Protein AF-X1FZ46-F1 (afdb_monomer_lite)

Sequence (85 aa):
MMLIVGTIPIRDMPLTIGKAAAEGDFLIVDGRRIPCIQGTGAMIGAALATTDYLKLEAPCALLAGDIGQGKGSRDIYEYLIEKVA

Radius of gyration: 12.39 Å; chains: 1; bounding box: 26×32×32 Å

Secondary structure (DSSP, 8-state):
--EEEEEES-TTPPPEEEEEEEETTEEEETTEEEESSSHHHHHHHHHHHHHHHTTPPPPEEEEEE-SSSSHHHHHHHHHHHHHT-

Organism: NCBI:txid412755

Foldseek 3Di:
DAEQEDEAQDPPFAWFKAFWDDDPQFIAGNNDTGGCPDDSSVVLVVQQVVCVVVVHGGYMYTYDHDNPPCPGVVNRVVCCVVPPD

pLDDT: mean 94.44, std 5.11, range [63.38, 98.19]

Structure (mmCIF, N/CA/C/O backbone):
data_AF-X1FZ46-F1
#
_entry.id   AF-X1FZ46-F1
#
loop_
_atom_site.group_PDB
_atom_site.id
_atom_site.type_symbol
_atom_site.label_atom_id
_atom_site.label_alt_id
_atom_site.label_comp_id
_atom_site.label_asym_id
_atom_site.label_entity_id
_atom_site.label_seq_id
_atom_site.pdbx_PDB_ins_code
_atom_site.Cartn_x
_atom_site.Cartn_y
_atom_site.Cartn_z
_atom_site.occupancy
_atom_site.B_iso_or_equiv
_atom_site.auth_seq_id
_atom_site.auth_comp_id
_atom_site.auth_asym_id
_atom_site.auth_atom_id
_atom_site.pdbx_PDB_model_num
ATOM 1 N N . MET A 1 1 ? -4.758 8.477 11.731 1.00 79.25 1 MET A N 1
ATOM 2 C CA . MET A 1 1 ? -4.723 8.189 10.285 1.00 79.25 1 MET A CA 1
ATOM 3 C C . MET A 1 1 ? -3.389 7.535 9.965 1.00 79.25 1 MET A C 1
ATOM 5 O O . MET A 1 1 ? -2.363 8.111 10.298 1.00 79.25 1 MET A O 1
ATOM 9 N N . MET A 1 2 ? -3.403 6.319 9.419 1.00 94.38 2 MET A N 1
ATOM 10 C CA . MET A 1 2 ? -2.196 5.555 9.081 1.00 94.38 2 MET A CA 1
ATOM 11 C C . MET A 1 2 ? -2.055 5.496 7.560 1.00 94.38 2 MET A C 1
ATOM 13 O O . MET A 1 2 ? -3.009 5.119 6.880 1.00 94.38 2 MET A O 1
ATOM 17 N N . LEU A 1 3 ? -0.887 5.885 7.046 1.00 96.12 3 LEU A N 1
ATOM 18 C CA . LEU A 1 3 ? -0.535 5.788 5.631 1.00 96.12 3 LEU A CA 1
ATOM 19 C C . LEU A 1 3 ? 0.546 4.721 5.465 1.00 96.12 3 LEU A C 1
ATOM 21 O O . LEU A 1 3 ? 1.611 4.820 6.071 1.00 96.12 3 LEU A O 1
ATOM 25 N N . ILE A 1 4 ? 0.271 3.722 4.634 1.00 96.88 4 ILE A N 1
ATOM 26 C CA . ILE A 1 4 ? 1.244 2.707 4.234 1.00 96.88 4 ILE A CA 1
ATOM 27 C C . ILE A 1 4 ? 1.698 3.030 2.820 1.00 96.88 4 ILE A C 1
ATOM 29 O O . ILE A 1 4 ? 0.882 3.212 1.920 1.00 96.88 4 ILE A O 1
ATOM 33 N N . VAL A 1 5 ? 3.008 3.111 2.631 1.00 97.12 5 VAL A N 1
ATOM 34 C CA . VAL A 1 5 ? 3.613 3.502 1.362 1.00 97.12 5 VAL A CA 1
ATOM 35 C C . VAL A 1 5 ? 4.518 2.383 0.880 1.00 97.12 5 VAL A C 1
ATOM 37 O O . VAL A 1 5 ? 5.305 1.844 1.659 1.00 97.12 5 VAL A O 1
ATOM 40 N N . GLY A 1 6 ? 4.435 2.032 -0.398 1.00 96.25 6 GLY A N 1
ATOM 41 C CA . GLY A 1 6 ? 5.386 1.091 -0.975 1.00 96.25 6 GLY A CA 1
ATOM 42 C C . GLY A 1 6 ? 5.064 0.687 -2.399 1.00 96.25 6 GLY A C 1
ATOM 43 O O . GLY A 1 6 ? 4.023 1.030 -2.951 1.00 96.25 6 GLY A O 1
ATOM 44 N N . THR A 1 7 ? 5.978 -0.053 -3.005 1.00 96.19 7 THR A N 1
ATOM 45 C CA . THR A 1 7 ? 5.802 -0.554 -4.361 1.00 96.19 7 THR A CA 1
ATOM 46 C C . THR A 1 7 ? 5.188 -1.948 -4.362 1.00 96.19 7 THR A C 1
ATOM 48 O O . THR A 1 7 ? 5.356 -2.739 -3.433 1.00 96.19 7 THR A O 1
ATOM 51 N N . ILE A 1 8 ? 4.455 -2.254 -5.427 1.00 94.75 8 ILE A N 1
ATOM 52 C CA . ILE A 1 8 ? 3.882 -3.575 -5.679 1.00 94.75 8 ILE A CA 1
ATOM 53 C C . ILE A 1 8 ? 4.541 -4.130 -6.949 1.00 94.75 8 ILE A C 1
ATOM 55 O O . ILE A 1 8 ? 4.692 -3.375 -7.913 1.00 94.75 8 ILE A O 1
ATOM 59 N N . PRO A 1 9 ? 4.903 -5.428 -7.010 1.00 92.94 9 PRO A N 1
ATOM 60 C CA . PRO A 1 9 ? 5.530 -6.048 -8.182 1.00 92.94 9 PRO A CA 1
ATOM 61 C C . PRO A 1 9 ? 4.546 -6.276 -9.346 1.00 92.94 9 PRO A C 1
ATOM 63 O O . PRO A 1 9 ? 4.502 -7.346 -9.948 1.00 92.94 9 PRO A O 1
ATOM 66 N N . ILE A 1 10 ? 3.739 -5.265 -9.667 1.00 91.88 10 ILE A N 1
ATOM 67 C CA . ILE A 1 10 ? 2.847 -5.213 -10.823 1.00 91.88 10 ILE A CA 1
ATOM 68 C C . ILE A 1 10 ? 3.437 -4.206 -11.802 1.00 91.88 10 ILE A C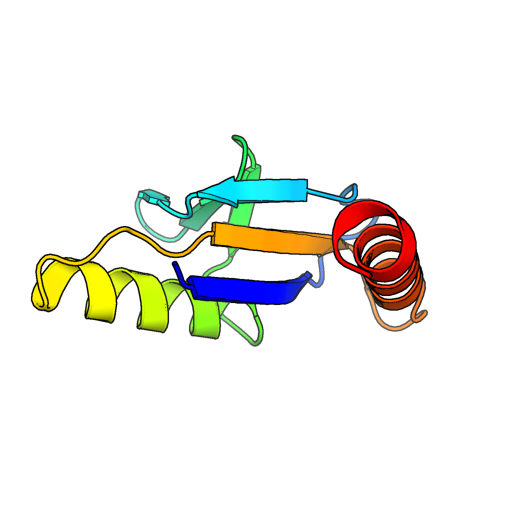 1
ATOM 70 O O . ILE A 1 10 ? 3.568 -3.020 -11.500 1.00 91.88 10 ILE A O 1
ATOM 74 N N . ARG A 1 11 ? 3.803 -4.686 -12.991 1.00 90.94 11 ARG A N 1
ATOM 75 C CA . ARG A 1 11 ? 4.320 -3.831 -14.061 1.00 90.94 11 ARG A CA 1
ATOM 76 C C . ARG A 1 11 ? 3.253 -2.820 -14.489 1.00 90.94 11 ARG A C 1
ATOM 78 O O . ARG A 1 11 ? 2.085 -3.176 -14.593 1.00 90.94 11 ARG A O 1
ATOM 85 N N . ASP A 1 12 ? 3.677 -1.583 -14.730 1.00 89.88 12 ASP A N 1
ATOM 86 C CA . ASP A 1 12 ? 2.844 -0.480 -15.230 1.00 89.88 12 ASP A CA 1
ATOM 87 C C . ASP A 1 12 ? 1.630 -0.124 -14.348 1.00 89.88 12 ASP A C 1
ATOM 89 O O . ASP A 1 12 ? 0.742 0.610 -14.782 1.00 89.88 12 ASP A O 1
ATOM 93 N N . MET A 1 13 ? 1.588 -0.590 -13.090 1.00 93.69 13 MET A N 1
ATOM 94 C CA . MET A 1 13 ? 0.593 -0.112 -12.132 1.00 93.69 13 MET A CA 1
ATOM 95 C C . MET A 1 13 ? 0.845 1.378 -11.854 1.00 93.69 13 MET A C 1
ATOM 97 O O . MET A 1 13 ? 1.949 1.732 -11.426 1.00 93.69 13 MET A O 1
ATOM 101 N N . PRO A 1 14 ? -0.155 2.252 -12.074 1.00 95.88 14 PRO A N 1
ATOM 102 C CA . PRO A 1 14 ? 0.012 3.679 -11.856 1.00 95.88 14 PRO A CA 1
ATOM 103 C C . PRO A 1 14 ? 0.146 3.988 -10.366 1.00 95.88 14 PRO A C 1
ATOM 105 O O . PRO A 1 14 ? -0.242 3.184 -9.510 1.00 95.88 14 PRO A O 1
ATOM 108 N N . LEU A 1 15 ? 0.622 5.194 -10.064 1.00 97.00 15 LEU A N 1
ATOM 109 C CA . LEU A 1 15 ? 0.530 5.740 -8.720 1.00 97.00 15 LEU A CA 1
ATOM 110 C C . LEU A 1 15 ? -0.939 5.721 -8.262 1.00 97.00 15 LEU A C 1
ATOM 112 O O . LEU A 1 15 ? -1.822 6.238 -8.944 1.00 97.00 15 LEU A O 1
ATOM 116 N N . THR A 1 16 ? -1.197 5.065 -7.139 1.00 97.44 16 THR A N 1
ATOM 117 C CA . THR A 1 16 ? -2.534 4.728 -6.648 1.00 97.44 16 THR A CA 1
ATOM 118 C C . THR A 1 16 ? -2.614 5.099 -5.174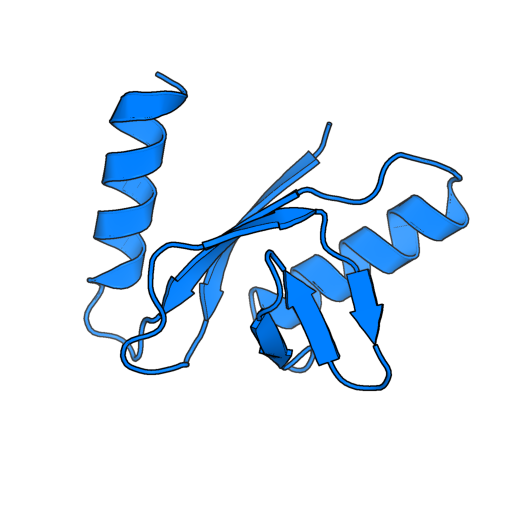 1.00 97.44 16 THR A C 1
ATOM 120 O O . THR A 1 16 ? -1.770 4.660 -4.395 1.00 97.44 16 THR A O 1
ATOM 123 N N . ILE A 1 17 ? -3.627 5.871 -4.778 1.00 97.19 17 ILE A N 1
ATOM 124 C CA . ILE A 1 17 ? -3.860 6.238 -3.378 1.00 97.19 17 ILE A CA 1
ATOM 125 C C . ILE A 1 17 ? -5.304 5.958 -2.973 1.00 97.19 17 ILE A C 1
ATOM 127 O O . ILE A 1 17 ? -6.232 6.345 -3.674 1.00 97.19 17 ILE A O 1
ATOM 131 N N . GLY A 1 18 ? -5.515 5.311 -1.829 1.00 97.06 18 GLY A N 1
ATOM 132 C CA . GLY A 1 18 ? -6.866 5.071 -1.329 1.00 97.06 18 GLY A CA 1
ATOM 133 C C . GLY A 1 18 ? -6.915 4.302 -0.018 1.00 97.06 18 GLY A C 1
ATOM 134 O O . GLY A 1 18 ? -5.914 3.754 0.443 1.00 97.06 18 GLY A O 1
ATOM 135 N N . LYS A 1 19 ? -8.105 4.241 0.589 1.00 97.44 19 LYS A N 1
ATOM 136 C CA . LYS A 1 19 ? -8.347 3.366 1.742 1.00 97.44 19 LYS A CA 1
ATOM 137 C C . LYS A 1 19 ? -8.229 1.908 1.313 1.00 97.44 19 LYS A C 1
ATOM 139 O O . LYS A 1 19 ? -8.777 1.529 0.279 1.00 97.44 19 LYS A O 1
ATOM 144 N N . ALA A 1 20 ? -7.533 1.114 2.116 1.00 97.12 20 ALA A N 1
ATOM 145 C CA . ALA A 1 20 ? -7.436 -0.317 1.901 1.00 97.12 20 ALA A CA 1
ATOM 146 C C . ALA A 1 20 ? -8.715 -1.021 2.367 1.00 97.12 20 ALA A C 1
ATOM 148 O O . ALA A 1 20 ? -9.237 -0.743 3.447 1.00 97.12 20 ALA A O 1
ATOM 149 N N . ALA A 1 21 ? -9.178 -1.970 1.564 1.00 97.31 21 ALA A N 1
ATOM 150 C CA . ALA A 1 21 ? -10.212 -2.933 1.920 1.00 97.31 21 ALA A CA 1
ATOM 151 C C . ALA A 1 21 ? -9.748 -4.348 1.552 1.00 97.31 21 ALA A C 1
ATOM 153 O O . ALA A 1 21 ? -8.846 -4.512 0.733 1.00 97.31 21 ALA A O 1
ATOM 154 N N . ALA A 1 22 ? -10.354 -5.368 2.154 1.00 94.88 22 ALA A N 1
ATOM 155 C CA . ALA A 1 22 ? -10.113 -6.763 1.800 1.00 94.88 22 ALA A CA 1
ATOM 156 C C . ALA A 1 22 ? -11.278 -7.293 0.955 1.00 94.88 22 ALA A C 1
ATOM 158 O O . ALA A 1 22 ? -12.440 -7.043 1.277 1.00 94.88 22 ALA A O 1
ATOM 159 N N . GLU A 1 23 ? -10.967 -8.042 -0.099 1.00 94.94 23 GLU A N 1
ATOM 160 C CA . GLU A 1 23 ? -11.937 -8.734 -0.949 1.00 94.94 23 GLU A CA 1
ATOM 161 C C . GLU A 1 23 ? -11.399 -10.128 -1.310 1.00 94.94 23 GLU A C 1
ATOM 163 O O . GLU A 1 23 ? -10.624 -10.302 -2.256 1.00 94.94 23 GLU A O 1
ATOM 168 N N . GLY A 1 24 ? -11.797 -11.133 -0.524 1.00 88.69 24 GLY A N 1
ATOM 169 C CA . GLY A 1 24 ? -11.244 -12.485 -0.627 1.00 88.69 24 GLY A CA 1
ATOM 170 C C . GLY A 1 24 ? -9.728 -12.476 -0.410 1.00 88.69 24 GLY A C 1
ATOM 171 O O . GLY A 1 24 ? -9.248 -11.923 0.575 1.00 88.69 24 GLY A O 1
ATOM 172 N N . ASP A 1 25 ? -8.983 -13.033 -1.366 1.00 87.94 25 ASP A N 1
ATOM 173 C CA . ASP A 1 25 ? -7.514 -13.125 -1.328 1.00 87.94 25 ASP A CA 1
ATOM 174 C C . ASP A 1 25 ? -6.795 -11.856 -1.832 1.00 87.94 25 ASP A C 1
ATOM 176 O O . ASP A 1 25 ? -5.593 -11.865 -2.113 1.00 87.94 25 ASP A O 1
ATOM 180 N N . PHE A 1 26 ? -7.528 -10.754 -2.007 1.00 94.50 26 PHE A N 1
ATOM 181 C CA . PHE A 1 26 ? -6.998 -9.508 -2.547 1.00 94.50 26 PHE A CA 1
ATOM 182 C C . PHE A 1 26 ? -7.252 -8.338 -1.609 1.00 94.50 26 PHE A C 1
ATOM 184 O O . PHE A 1 26 ? -8.248 -8.275 -0.889 1.00 94.50 26 PHE A O 1
ATOM 191 N N . LEU A 1 27 ? -6.353 -7.365 -1.680 1.00 95.88 27 LEU A N 1
ATOM 192 C CA . LEU A 1 27 ? -6.584 -6.034 -1.148 1.00 95.88 27 LEU A CA 1
ATOM 193 C C . LEU A 1 27 ? -7.117 -5.138 -2.257 1.00 95.88 27 LEU A C 1
ATOM 195 O O . LEU A 1 27 ? -6.643 -5.207 -3.391 1.00 95.88 27 LEU A O 1
ATOM 199 N N . ILE A 1 28 ? -8.072 -4.283 -1.921 1.00 97.31 28 ILE A N 1
ATOM 200 C CA . ILE A 1 28 ? -8.622 -3.270 -2.811 1.00 97.31 28 ILE A CA 1
ATOM 201 C C . ILE A 1 28 ? -8.127 -1.905 -2.352 1.00 97.31 28 ILE A C 1
ATOM 203 O O . ILE A 1 28 ? -8.357 -1.512 -1.209 1.00 97.31 28 ILE A O 1
ATOM 207 N N . VAL A 1 29 ? -7.455 -1.185 -3.249 1.00 96.94 29 VAL A N 1
ATOM 208 C CA . VAL A 1 29 ? -7.030 0.207 -3.046 1.00 96.94 29 VAL A CA 1
ATOM 209 C C . VAL A 1 29 ? -7.398 0.985 -4.300 1.00 96.94 29 VAL A C 1
ATOM 211 O O . VAL A 1 29 ? -6.944 0.635 -5.387 1.00 96.94 29 VAL A O 1
ATOM 214 N N . ASP A 1 30 ? -8.251 2.002 -4.163 1.00 96.19 30 ASP A N 1
ATOM 215 C CA . ASP A 1 30 ? -8.743 2.819 -5.290 1.00 96.19 30 ASP A CA 1
ATOM 216 C C . ASP A 1 30 ? -9.250 1.968 -6.479 1.00 96.19 30 ASP A C 1
ATOM 218 O O . ASP A 1 30 ? -8.842 2.101 -7.637 1.00 96.19 30 ASP A O 1
ATOM 222 N N . GLY A 1 31 ? -10.079 0.967 -6.156 1.00 94.88 31 GLY A N 1
ATOM 223 C CA . GLY A 1 31 ? -10.644 0.019 -7.121 1.00 94.88 31 GLY A CA 1
ATOM 224 C C . GLY A 1 31 ? -9.653 -0.991 -7.718 1.00 94.88 31 GLY A C 1
ATOM 225 O O . GLY A 1 31 ? -10.052 -1.804 -8.551 1.00 94.88 31 GLY A O 1
ATOM 226 N N . ARG A 1 32 ? -8.374 -0.981 -7.317 1.00 94.75 32 ARG A N 1
ATOM 227 C CA . ARG A 1 32 ? -7.347 -1.906 -7.828 1.00 94.75 32 ARG A CA 1
ATOM 228 C C . ARG A 1 32 ? -7.152 -3.087 -6.901 1.00 94.75 32 ARG A C 1
ATOM 230 O O . ARG A 1 32 ? -7.010 -2.912 -5.695 1.00 94.75 32 ARG A O 1
ATOM 237 N N . ARG A 1 33 ? -7.071 -4.278 -7.496 1.00 94.50 33 ARG A N 1
ATOM 238 C CA . ARG A 1 33 ? -6.768 -5.532 -6.800 1.00 94.50 33 ARG A CA 1
ATOM 239 C C . ARG A 1 33 ? -5.261 -5.684 -6.636 1.00 94.50 33 ARG A C 1
ATOM 241 O O . ARG A 1 33 ? -4.528 -5.707 -7.622 1.00 94.50 33 ARG A O 1
ATOM 248 N N . ILE A 1 34 ? -4.817 -5.830 -5.397 1.00 93.19 34 ILE A N 1
ATOM 249 C CA . ILE A 1 34 ? -3.416 -6.001 -5.019 1.00 93.19 34 ILE A CA 1
ATOM 250 C C . ILE A 1 34 ? -3.261 -7.358 -4.325 1.00 93.19 34 ILE A C 1
ATOM 252 O O . ILE A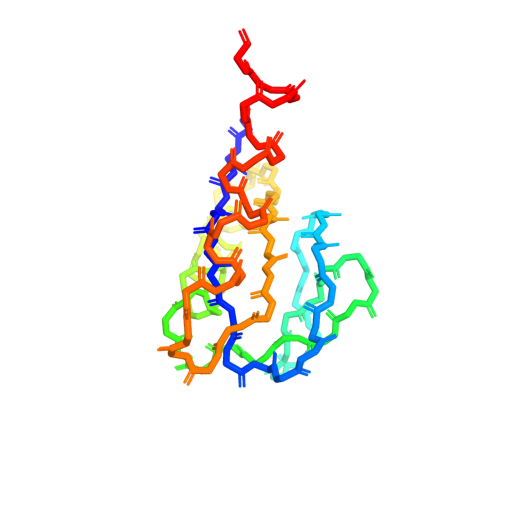 1 34 ? -4.034 -7.661 -3.411 1.00 93.19 34 ILE A O 1
ATOM 256 N N . PRO A 1 35 ? -2.276 -8.183 -4.722 1.00 89.50 35 PRO A N 1
ATOM 257 C CA . PRO A 1 35 ? -1.997 -9.437 -4.036 1.00 89.50 35 PRO A CA 1
ATOM 258 C C . PRO A 1 35 ? -1.614 -9.199 -2.567 1.00 89.50 35 PRO A C 1
ATOM 260 O O . PRO A 1 35 ? -0.718 -8.406 -2.276 1.00 89.50 35 PRO A O 1
ATOM 263 N N . CYS A 1 36 ? -2.240 -9.920 -1.633 1.00 86.12 36 CYS A N 1
ATOM 264 C CA . CYS A 1 36 ? -1.962 -9.796 -0.193 1.00 86.12 36 CYS A CA 1
ATOM 265 C C . CYS A 1 36 ? -0.734 -10.605 0.280 1.00 86.12 36 CYS A C 1
ATOM 267 O O . CYS A 1 36 ? -0.454 -10.687 1.471 1.00 86.12 36 CYS A O 1
ATOM 269 N N . ILE A 1 37 ? -0.022 -11.245 -0.646 1.00 80.00 37 ILE A N 1
ATOM 270 C CA . ILE A 1 37 ? 0.914 -12.341 -0.361 1.00 80.00 37 ILE A CA 1
ATOM 271 C C . ILE A 1 37 ? 2.294 -11.895 0.132 1.00 80.00 37 ILE A C 1
ATOM 273 O O . ILE A 1 37 ? 2.931 -12.646 0.866 1.00 80.00 37 ILE A O 1
ATOM 277 N N . GLN A 1 38 ? 2.809 -10.731 -0.286 1.00 85.31 38 GLN A N 1
ATOM 278 C CA . GLN A 1 38 ? 4.218 -10.373 -0.055 1.00 85.31 38 GLN A CA 1
ATOM 279 C C . GLN A 1 38 ? 4.441 -8.866 0.114 1.00 85.31 38 GLN A C 1
ATOM 281 O O . GLN A 1 38 ? 3.690 -8.048 -0.422 1.00 85.31 38 GLN A O 1
ATOM 286 N N . GLY A 1 39 ? 5.508 -8.511 0.839 1.00 92.50 39 GLY A N 1
ATOM 287 C CA . GLY A 1 39 ? 6.011 -7.140 0.961 1.00 92.50 39 GLY A CA 1
ATOM 288 C C . GLY A 1 39 ? 4.940 -6.147 1.408 1.00 92.50 39 GLY A C 1
ATOM 289 O O . GLY A 1 39 ? 4.271 -6.347 2.423 1.00 92.50 39 GLY A O 1
ATOM 290 N N . THR A 1 40 ? 4.765 -5.082 0.626 1.00 95.25 40 THR A N 1
ATOM 291 C CA . THR A 1 40 ? 3.784 -4.023 0.894 1.00 95.25 40 THR A CA 1
ATOM 292 C C . THR A 1 40 ? 2.348 -4.551 0.955 1.00 95.25 40 THR A C 1
ATOM 294 O O . THR A 1 40 ? 1.585 -4.106 1.808 1.00 95.25 40 THR A O 1
ATOM 297 N N . GLY A 1 41 ? 1.983 -5.546 0.138 1.00 94.81 41 GLY A N 1
ATOM 298 C CA . GLY A 1 41 ? 0.654 -6.164 0.191 1.00 94.81 41 GLY A CA 1
ATOM 299 C C . GLY A 1 41 ? 0.390 -6.863 1.528 1.00 94.81 41 GLY A C 1
ATOM 300 O O . GLY A 1 41 ? -0.629 -6.619 2.168 1.00 94.81 41 GLY A O 1
ATOM 301 N N . ALA A 1 42 ? 1.345 -7.662 2.011 1.00 95.25 42 ALA A N 1
ATOM 302 C CA . ALA A 1 42 ? 1.226 -8.322 3.314 1.00 95.25 42 ALA A CA 1
ATOM 303 C C . ALA A 1 42 ? 1.150 -7.306 4.471 1.00 95.25 42 ALA A C 1
ATOM 305 O O . ALA A 1 42 ? 0.355 -7.473 5.397 1.00 95.25 42 ALA A O 1
ATOM 306 N N . MET A 1 43 ? 1.926 -6.219 4.393 1.00 96.62 43 MET A N 1
ATOM 307 C CA . MET A 1 43 ? 1.909 -5.138 5.385 1.00 96.62 43 MET A CA 1
ATOM 308 C C . MET A 1 43 ? 0.548 -4.433 5.452 1.00 96.62 43 MET A C 1
ATOM 310 O O . MET A 1 43 ? 0.030 -4.216 6.547 1.00 96.62 43 MET A O 1
ATOM 314 N N . ILE A 1 44 ? -0.058 -4.120 4.301 1.00 97.06 44 ILE A N 1
ATOM 315 C CA . ILE A 1 44 ? -1.408 -3.539 4.250 1.00 97.06 44 ILE A CA 1
ATOM 316 C C . ILE A 1 44 ? -2.430 -4.507 4.843 1.00 97.06 44 ILE A C 1
ATOM 318 O O . ILE A 1 44 ? -3.271 -4.081 5.629 1.00 97.06 44 ILE A O 1
ATOM 322 N N . GLY A 1 45 ? -2.351 -5.799 4.510 1.00 96.00 45 GLY A N 1
ATOM 323 C CA . GLY A 1 45 ? -3.263 -6.810 5.047 1.00 96.00 45 GLY A CA 1
ATOM 324 C C . GLY A 1 45 ? -3.190 -6.910 6.572 1.00 96.00 45 GLY A C 1
ATOM 325 O O . GLY A 1 45 ? -4.220 -6.860 7.245 1.00 96.00 45 GLY A O 1
ATOM 326 N N . ALA A 1 46 ? -1.977 -6.965 7.129 1.00 96.00 46 ALA A N 1
ATOM 327 C CA . ALA A 1 46 ? -1.763 -6.995 8.575 1.00 96.00 46 ALA A CA 1
ATOM 328 C C . ALA A 1 46 ? -2.287 -5.726 9.262 1.00 96.00 46 ALA A C 1
ATOM 330 O O . ALA A 1 46 ? -2.954 -5.796 10.298 1.00 96.00 46 ALA A O 1
ATOM 331 N N . ALA A 1 47 ? -2.021 -4.564 8.669 1.00 97.19 47 ALA A N 1
ATOM 332 C CA . ALA A 1 47 ? -2.510 -3.292 9.170 1.00 97.19 47 ALA A CA 1
ATOM 333 C C . ALA A 1 47 ? -4.037 -3.203 9.138 1.00 97.19 47 ALA A C 1
ATOM 335 O O . ALA A 1 47 ? -4.634 -2.805 10.134 1.00 97.19 47 ALA A O 1
ATOM 336 N N . LEU A 1 48 ? -4.662 -3.623 8.037 1.00 96.94 48 LEU A N 1
ATOM 337 C CA . LEU A 1 48 ? -6.111 -3.633 7.876 1.00 96.94 48 LEU A CA 1
ATOM 3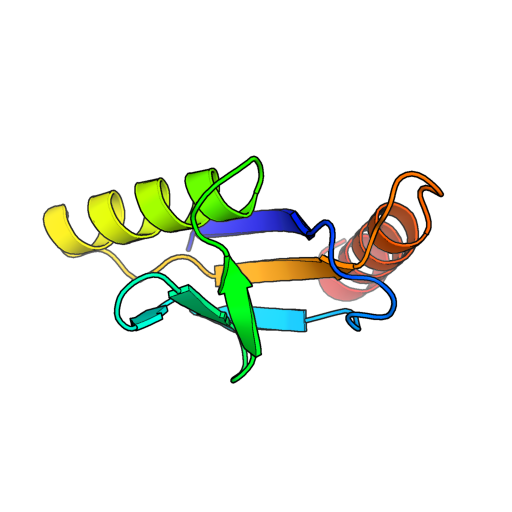38 C C . LEU A 1 48 ? -6.778 -4.537 8.921 1.00 96.94 48 LEU A C 1
ATOM 340 O O . LEU A 1 48 ? -7.690 -4.087 9.616 1.00 96.94 48 LEU A O 1
ATOM 344 N N . ALA A 1 49 ? -6.275 -5.763 9.095 1.00 96.56 49 ALA A N 1
ATOM 345 C CA . ALA A 1 49 ? -6.765 -6.690 10.115 1.00 96.56 49 ALA A CA 1
ATOM 346 C C . ALA A 1 49 ? -6.609 -6.119 11.536 1.00 96.56 49 ALA A C 1
ATOM 348 O O . ALA A 1 49 ? -7.522 -6.210 12.357 1.00 96.56 49 ALA A O 1
ATOM 349 N N . THR A 1 50 ? -5.476 -5.469 11.816 1.00 97.50 50 THR A N 1
ATOM 350 C CA . THR A 1 50 ? -5.216 -4.832 13.115 1.00 97.50 50 THR A CA 1
ATOM 351 C C . THR A 1 50 ? -6.179 -3.675 13.373 1.00 97.50 50 THR A C 1
ATOM 353 O O . THR A 1 50 ? -6.765 -3.585 14.453 1.00 97.50 50 THR A O 1
ATOM 356 N N . THR A 1 51 ? -6.379 -2.794 12.390 1.00 97.50 51 THR A N 1
ATOM 357 C CA . THR A 1 51 ? -7.302 -1.660 12.530 1.00 97.50 51 THR A CA 1
ATOM 358 C C . THR A 1 51 ? -8.749 -2.113 12.675 1.00 97.50 51 THR A C 1
ATOM 360 O O . THR A 1 51 ? -9.467 -1.543 13.493 1.00 97.50 51 THR A O 1
ATOM 363 N N . ASP A 1 52 ? -9.166 -3.166 11.966 1.00 97.00 52 ASP A N 1
ATOM 364 C CA . ASP A 1 52 ? -10.518 -3.717 12.098 1.00 97.00 52 ASP A CA 1
ATOM 365 C C . ASP A 1 52 ? -10.761 -4.318 13.491 1.00 97.00 52 ASP A C 1
ATOM 367 O O . ASP A 1 52 ? -11.796 -4.060 14.122 1.00 97.00 52 ASP A O 1
ATOM 371 N N . TYR A 1 53 ? -9.780 -5.059 14.016 1.00 98.19 53 TYR A N 1
ATOM 372 C CA . TYR A 1 53 ? -9.846 -5.619 15.365 1.00 98.19 53 TYR A CA 1
ATOM 373 C C . TYR A 1 53 ? -9.951 -4.520 16.430 1.00 98.19 53 TYR A C 1
ATOM 375 O O . TYR A 1 53 ? -10.808 -4.583 17.312 1.00 98.19 53 TYR A O 1
ATOM 383 N N . LEU A 1 54 ? -9.124 -3.478 16.314 1.00 97.94 54 LEU A N 1
ATOM 384 C CA . LEU A 1 54 ? -9.081 -2.356 17.257 1.00 97.94 54 LEU A CA 1
ATOM 385 C C . LEU A 1 54 ? -10.210 -1.330 17.060 1.00 97.94 54 LEU A C 1
ATOM 387 O O . LEU A 1 54 ? -10.267 -0.354 17.806 1.00 97.94 54 LEU A O 1
ATOM 391 N N . LYS A 1 55 ? -11.093 -1.524 16.071 1.00 97.31 55 LYS A N 1
ATOM 392 C CA . LYS A 1 55 ? -12.153 -0.568 15.696 1.00 97.31 55 LYS A CA 1
ATOM 393 C C . LYS A 1 55 ? -11.608 0.827 15.382 1.00 97.31 55 LYS A C 1
ATOM 395 O O . LYS A 1 55 ? -12.203 1.846 15.730 1.00 97.31 55 LYS A O 1
ATOM 400 N N . LEU A 1 56 ? -10.471 0.852 14.696 1.00 96.94 56 LEU A N 1
ATOM 401 C CA . LEU A 1 56 ? -9.840 2.050 14.160 1.00 96.94 56 LEU A CA 1
ATOM 402 C C . LEU A 1 56 ? -10.200 2.235 12.685 1.00 96.94 56 LEU A C 1
ATOM 404 O O . LEU A 1 56 ? -10.695 1.331 12.014 1.00 96.94 56 LEU A O 1
ATOM 408 N N . GLU A 1 57 ? -9.922 3.428 12.167 1.00 96.69 57 GLU A N 1
ATOM 409 C CA . GLU A 1 57 ? -10.053 3.697 10.740 1.00 96.69 57 GLU A CA 1
ATOM 410 C C . GLU A 1 57 ? -9.094 2.814 9.926 1.00 96.69 57 GLU A C 1
ATOM 412 O O . GLU A 1 57 ? -7.921 2.668 10.280 1.00 96.69 57 GLU A O 1
ATOM 417 N N . ALA A 1 58 ? -9.597 2.259 8.818 1.00 97.12 58 ALA A N 1
ATOM 418 C CA . ALA A 1 58 ? -8.800 1.471 7.885 1.00 97.12 58 ALA A CA 1
ATOM 419 C C . ALA A 1 58 ? -7.584 2.269 7.370 1.00 97.12 58 ALA A C 1
ATOM 421 O O . ALA A 1 58 ? -7.696 3.480 7.133 1.00 97.12 58 ALA A O 1
ATOM 422 N N . PRO A 1 59 ? -6.426 1.617 7.156 1.00 97.50 59 PRO A N 1
ATOM 423 C CA . PRO A 1 59 ? -5.249 2.295 6.638 1.00 97.50 59 PRO A CA 1
ATOM 424 C C . PRO A 1 59 ? -5.483 2.832 5.227 1.00 97.50 59 PRO A C 1
ATOM 426 O O . PRO A 1 59 ? -6.138 2.201 4.394 1.00 97.50 59 PRO A O 1
ATOM 429 N N . CYS A 1 60 ? -4.889 3.987 4.945 1.00 97.25 60 CYS A N 1
ATOM 430 C CA . CYS A 1 60 ? -4.705 4.462 3.582 1.00 97.25 60 CYS A CA 1
ATOM 431 C C . CYS A 1 60 ? -3.420 3.850 3.010 1.00 97.25 60 CYS A C 1
ATOM 433 O O . CYS A 1 60 ? -2.450 3.640 3.744 1.00 97.25 60 CYS A O 1
ATOM 435 N N . ALA A 1 61 ? -3.399 3.582 1.710 1.00 97.31 61 ALA A N 1
ATOM 436 C CA . ALA A 1 61 ? -2.238 3.068 1.002 1.00 97.31 61 ALA A CA 1
ATOM 437 C C . ALA A 1 61 ? -1.874 3.990 -0.168 1.00 97.31 61 ALA A C 1
ATOM 439 O O . ALA A 1 61 ? -2.763 4.384 -0.919 1.00 97.31 61 ALA A O 1
ATOM 440 N N . LEU A 1 62 ? -0.583 4.301 -0.321 1.00 97.56 62 LEU A N 1
ATOM 441 C CA . LEU A 1 62 ? 0.005 4.963 -1.491 1.00 97.56 62 LEU A CA 1
ATOM 442 C C . LEU A 1 62 ? 0.963 3.986 -2.1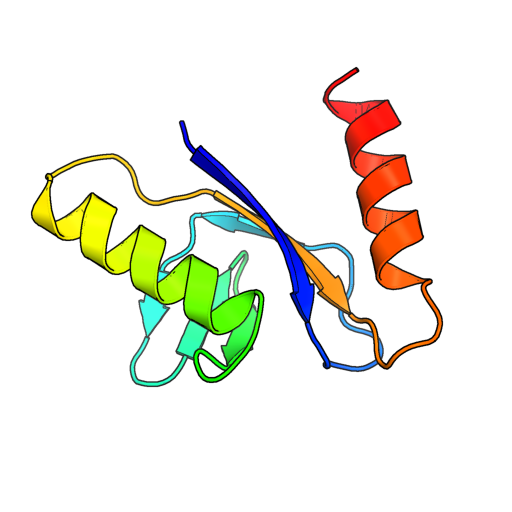75 1.00 97.56 62 LEU A C 1
ATOM 444 O O . LEU A 1 62 ? 1.971 3.582 -1.589 1.00 97.56 62 LEU A O 1
ATOM 448 N N . LEU A 1 63 ? 0.634 3.601 -3.403 1.00 97.38 63 LEU A N 1
ATOM 449 C CA . LEU A 1 63 ? 1.253 2.483 -4.100 1.00 97.38 63 LEU A CA 1
ATOM 450 C C . LEU A 1 63 ? 1.655 2.847 -5.519 1.00 97.38 63 LEU A C 1
ATOM 452 O O . LEU A 1 63 ? 0.972 3.621 -6.178 1.00 97.38 63 LEU A O 1
ATOM 456 N N . ALA A 1 64 ? 2.719 2.222 -6.008 1.00 97.38 64 ALA A N 1
ATOM 457 C CA . ALA A 1 64 ? 3.123 2.278 -7.408 1.00 97.38 64 ALA A CA 1
ATOM 458 C C . ALA A 1 64 ? 3.669 0.921 -7.861 1.00 97.38 64 ALA A C 1
ATOM 460 O O . ALA A 1 64 ? 4.206 0.149 -7.059 1.00 97.38 64 ALA A O 1
ATOM 461 N N . GLY A 1 65 ? 3.541 0.629 -9.151 1.00 95.62 65 GLY A N 1
ATOM 462 C CA . GLY A 1 65 ? 4.144 -0.554 -9.752 1.00 95.62 65 GLY A CA 1
ATOM 463 C C . GLY A 1 65 ? 5.663 -0.450 -9.832 1.00 95.62 65 GLY A C 1
ATOM 464 O O . GLY A 1 65 ? 6.190 0.528 -10.359 1.00 95.62 65 GLY A O 1
ATOM 465 N N . ASP A 1 66 ? 6.384 -1.466 -9.361 1.00 94.75 66 ASP A N 1
ATOM 466 C CA . ASP A 1 66 ? 7.830 -1.565 -9.572 1.00 94.75 66 ASP A CA 1
ATOM 467 C C . ASP A 1 66 ? 8.298 -3.021 -9.602 1.00 94.75 66 ASP A C 1
ATOM 469 O O . ASP A 1 66 ? 8.016 -3.802 -8.698 1.00 94.75 66 ASP A O 1
ATOM 473 N N . ILE A 1 67 ? 9.051 -3.378 -10.642 1.00 93.69 67 ILE A N 1
ATOM 474 C CA . ILE A 1 67 ? 9.637 -4.714 -10.830 1.00 93.69 67 ILE A CA 1
ATOM 475 C C . ILE A 1 67 ? 11.158 -4.723 -10.603 1.00 93.69 67 ILE A C 1
ATOM 477 O O . ILE A 1 67 ? 11.847 -5.621 -11.083 1.00 93.69 67 ILE A O 1
ATOM 481 N N . GLY A 1 68 ? 11.687 -3.713 -9.905 1.00 91.69 68 GLY A N 1
ATOM 482 C CA . GLY A 1 68 ? 13.104 -3.595 -9.541 1.00 91.69 68 GLY A CA 1
ATOM 483 C C . GLY A 1 68 ? 13.875 -2.521 -10.312 1.00 91.69 68 GLY A C 1
ATOM 484 O O . GLY A 1 68 ? 15.102 -2.515 -10.273 1.00 91.69 68 GLY A O 1
ATOM 485 N N . GLN A 1 69 ? 13.186 -1.616 -11.013 1.00 92.31 69 GLN A N 1
ATOM 486 C CA . GLN A 1 69 ? 13.822 -0.503 -11.735 1.00 92.31 69 GLN A CA 1
ATOM 487 C C . GLN A 1 69 ? 13.864 0.789 -10.906 1.00 92.31 69 GLN A C 1
ATOM 489 O O . GLN A 1 69 ? 14.538 1.747 -11.284 1.00 92.31 69 GLN A O 1
ATOM 494 N N . GLY A 1 70 ? 13.150 0.834 -9.778 1.00 94.19 70 GLY A N 1
ATOM 495 C CA . GLY A 1 70 ? 13.104 1.991 -8.883 1.00 94.19 70 GLY A CA 1
ATOM 496 C C . GLY A 1 70 ? 12.193 3.118 -9.372 1.00 94.19 70 GLY A C 1
ATOM 497 O O . GLY A 1 70 ? 12.158 4.174 -8.741 1.00 94.19 70 GLY A O 1
ATOM 498 N N . LYS A 1 71 ? 11.476 2.932 -10.490 1.00 95.44 71 LYS A N 1
ATOM 499 C CA . LYS A 1 71 ? 10.554 3.934 -11.040 1.00 95.44 71 LYS A CA 1
ATOM 500 C C . LYS A 1 71 ? 9.389 4.188 -10.084 1.00 95.44 71 LYS A C 1
ATOM 502 O O . LYS A 1 71 ? 9.164 5.333 -9.719 1.00 95.44 71 LYS A O 1
ATOM 507 N N . GLY A 1 72 ? 8.723 3.133 -9.612 1.00 96.94 72 GLY A N 1
ATOM 508 C CA . GLY A 1 72 ? 7.573 3.277 -8.717 1.00 96.94 72 GLY A CA 1
ATOM 509 C C . GLY A 1 72 ? 7.949 3.955 -7.400 1.00 96.94 72 GLY A C 1
ATOM 510 O O . GLY A 1 72 ? 7.204 4.792 -6.899 1.00 96.94 72 GLY A O 1
ATOM 511 N N . SER A 1 73 ? 9.144 3.672 -6.872 1.00 96.56 73 SER A N 1
ATOM 512 C CA . SER A 1 73 ? 9.651 4.379 -5.691 1.00 96.56 73 SER A CA 1
ATOM 513 C C . SER A 1 73 ? 9.855 5.874 -5.951 1.00 96.56 73 SER A C 1
ATOM 515 O O . SER A 1 73 ? 9.516 6.683 -5.093 1.00 96.56 73 SER A O 1
ATOM 517 N N . ARG A 1 74 ? 10.387 6.262 -7.119 1.00 97.25 74 ARG A N 1
ATOM 518 C CA . ARG A 1 74 ? 10.557 7.680 -7.486 1.00 97.25 74 ARG A CA 1
ATOM 519 C C . ARG A 1 74 ? 9.212 8.387 -7.621 1.00 97.25 74 ARG A C 1
ATOM 521 O O . ARG A 1 74 ? 9.063 9.445 -7.023 1.00 97.25 74 ARG A O 1
ATOM 528 N N . ASP A 1 75 ? 8.245 7.766 -8.294 1.00 97.06 75 ASP A N 1
ATOM 529 C CA . ASP A 1 75 ? 6.889 8.310 -8.453 1.00 97.06 75 ASP A CA 1
ATOM 530 C C . ASP A 1 75 ? 6.219 8.534 -7.079 1.00 97.06 75 ASP A C 1
ATOM 532 O O . ASP A 1 75 ? 5.578 9.556 -6.834 1.00 97.06 75 ASP A O 1
ATOM 536 N N . ILE A 1 76 ? 6.416 7.598 -6.140 1.00 97.62 76 ILE A N 1
ATOM 537 C CA . ILE A 1 76 ? 5.959 7.730 -4.750 1.00 97.62 76 ILE A CA 1
ATOM 538 C C . ILE A 1 76 ? 6.637 8.909 -4.045 1.00 97.62 76 ILE A C 1
ATOM 540 O O . ILE A 1 76 ? 5.955 9.698 -3.390 1.00 97.62 76 ILE A O 1
ATOM 544 N N . TYR A 1 77 ? 7.966 9.017 -4.125 1.00 97.06 77 TYR A N 1
ATOM 545 C CA . TYR A 1 77 ? 8.691 10.095 -3.450 1.00 97.06 77 TYR A CA 1
ATOM 546 C C . TYR A 1 77 ? 8.316 11.465 -4.009 1.00 97.06 77 TYR A C 1
ATOM 54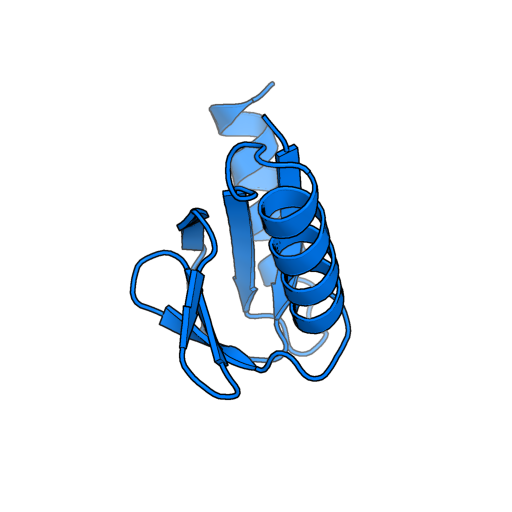8 O O . TYR A 1 77 ? 8.091 12.380 -3.224 1.00 97.06 77 TYR A O 1
ATOM 556 N N . GLU A 1 78 ? 8.202 11.594 -5.331 1.00 97.38 78 GLU A N 1
ATOM 557 C CA . GLU A 1 78 ? 7.762 12.823 -5.995 1.00 97.38 78 GLU A CA 1
ATOM 558 C C . GLU A 1 78 ? 6.375 13.241 -5.496 1.00 97.38 78 GLU A C 1
ATOM 560 O O . GLU A 1 78 ? 6.205 14.360 -5.017 1.00 97.38 78 GLU A O 1
ATOM 565 N N . TYR A 1 79 ? 5.421 12.307 -5.450 1.00 96.75 79 TYR A N 1
ATOM 566 C CA . TYR A 1 79 ? 4.097 12.579 -4.892 1.00 96.75 79 TYR A CA 1
ATOM 567 C C . TYR A 1 79 ? 4.138 13.033 -3.427 1.00 96.75 79 TYR A C 1
ATOM 569 O O . TYR A 1 79 ? 3.439 13.972 -3.046 1.00 96.75 79 TYR A O 1
ATOM 577 N N . LEU A 1 80 ? 4.936 12.372 -2.582 1.00 96.00 80 LEU A N 1
ATOM 578 C CA . LEU A 1 80 ? 5.041 12.736 -1.167 1.00 96.00 80 LEU A CA 1
ATOM 579 C C . LEU A 1 80 ? 5.666 14.123 -0.977 1.00 96.00 80 LEU A C 1
ATOM 581 O O . LEU A 1 80 ? 5.195 14.882 -0.131 1.00 96.00 80 LEU A O 1
ATOM 585 N N . ILE A 1 81 ? 6.679 14.467 -1.775 1.00 96.88 81 ILE A N 1
ATOM 586 C CA . ILE A 1 81 ? 7.291 15.801 -1.776 1.00 96.88 81 ILE A CA 1
ATOM 587 C C . ILE A 1 81 ? 6.266 16.857 -2.208 1.00 96.88 81 ILE A C 1
ATOM 589 O O . ILE A 1 81 ? 6.208 17.919 -1.606 1.00 96.88 81 ILE A O 1
ATOM 593 N N . GLU A 1 82 ? 5.434 16.581 -3.212 1.00 96.00 82 GLU A N 1
ATOM 594 C CA . GLU A 1 82 ? 4.459 17.560 -3.710 1.00 96.00 82 GLU A CA 1
ATOM 595 C C . GLU A 1 82 ? 3.216 17.738 -2.827 1.00 96.00 82 GLU A C 1
ATOM 597 O O . GLU A 1 82 ? 2.574 18.791 -2.875 1.00 96.00 82 GLU A O 1
ATOM 602 N N . LYS A 1 83 ? 2.788 16.688 -2.115 1.00 92.12 83 LYS A N 1
ATOM 603 C CA . LYS A 1 83 ? 1.473 16.651 -1.444 1.00 92.12 83 LYS A CA 1
ATOM 604 C C . LYS A 1 83 ? 1.532 16.639 0.076 1.00 92.12 83 LYS A C 1
ATOM 606 O O . LYS A 1 83 ? 0.492 16.845 0.701 1.00 92.12 83 LYS A O 1
ATOM 611 N N . VAL A 1 84 ? 2.687 16.334 0.664 1.00 81.69 84 VAL A N 1
ATOM 612 C CA . VAL A 1 84 ? 2.834 16.168 2.119 1.00 81.69 84 VAL A CA 1
ATOM 613 C C . VAL A 1 84 ? 3.892 17.100 2.708 1.00 81.69 84 VAL A C 1
ATOM 615 O O . VAL A 1 84 ? 3.704 17.540 3.843 1.00 81.69 84 VAL A O 1
ATOM 618 N N . ALA A 1 85 ? 4.981 17.370 1.981 1.00 63.38 85 ALA A N 1
ATOM 619 C CA . ALA A 1 85 ? 6.004 18.335 2.395 1.00 63.38 85 ALA A CA 1
ATOM 620 C C . ALA A 1 85 ? 5.539 19.783 2.172 1.00 63.38 85 ALA A C 1
ATOM 622 O O . ALA A 1 85 ? 5.939 20.637 2.996 1.00 63.38 85 ALA A O 1
#